Protein AF-A0A7W7T445-F1 (afdb_monomer)

InterPro domains:
  IPR005302 Molybdenum cofactor sulfurase, C-terminal [PS51340] (27-90)
  IPR011037 Pyruvate kinase-like, insert domain superfamily [SSF50800] (4-81)
  IPR052353 Benzoxazolinone Detoxification Enzymes [PTHR30212] (5-80)

Structure (mmCIF, N/CA/C/O backbone):
data_AF-A0A7W7T445-F1
#
_entry.id   AF-A0A7W7T445-F1
#
loop_
_atom_site.group_PDB
_atom_site.id
_atom_site.type_symbol
_atom_site.label_atom_id
_atom_site.label_alt_id
_atom_site.label_comp_id
_atom_site.label_asym_id
_atom_site.label_entity_id
_atom_site.label_seq_id
_atom_site.pdbx_PDB_ins_code
_atom_site.Cartn_x
_atom_site.Cartn_y
_atom_site.Cartn_z
_atom_site.occupancy
_atom_site.B_iso_or_equiv
_atom_site.auth_seq_id
_atom_site.auth_comp_id
_atom_site.auth_asym_id
_atom_site.auth_atom_id
_atom_site.pdbx_PDB_model_num
ATOM 1 N N . MET A 1 1 ? -4.901 -20.129 15.844 1.00 48.72 1 MET A N 1
ATOM 2 C CA . MET A 1 1 ? -4.687 -18.933 15.000 1.00 48.72 1 MET A CA 1
ATOM 3 C C . MET A 1 1 ? -6.063 -18.413 14.641 1.00 48.72 1 MET A C 1
ATOM 5 O O . MET A 1 1 ? -6.873 -19.230 14.237 1.00 48.72 1 MET A O 1
ATOM 9 N N . GLY A 1 2 ? -6.368 -17.141 14.900 1.00 62.94 2 GLY A N 1
ATOM 10 C CA . GLY A 1 2 ? -7.668 -16.579 14.516 1.00 62.94 2 GLY A CA 1
ATOM 11 C C . GLY A 1 2 ? -7.794 -16.459 12.996 1.00 62.94 2 GLY A C 1
ATOM 12 O O . GLY A 1 2 ? -6.780 -16.318 12.309 1.00 62.94 2 GLY A O 1
ATOM 13 N N . ASP A 1 3 ? -9.023 -16.500 12.489 1.00 83.44 3 ASP A N 1
ATOM 14 C CA . ASP A 1 3 ? -9.324 -16.399 11.060 1.00 83.44 3 ASP A CA 1
ATOM 15 C C . ASP A 1 3 ? -9.074 -14.968 10.559 1.00 83.44 3 ASP A C 1
ATOM 17 O O . ASP A 1 3 ? -9.932 -14.085 10.623 1.00 83.44 3 ASP A O 1
ATOM 21 N N . GLY A 1 4 ? -7.854 -14.712 10.089 1.00 85.25 4 GLY A N 1
ATOM 22 C CA . GLY A 1 4 ? -7.490 -13.445 9.466 1.00 85.25 4 GLY A CA 1
ATOM 23 C C . GLY A 1 4 ? -8.169 -13.289 8.106 1.00 85.25 4 GLY A C 1
ATOM 24 O O . GLY A 1 4 ? -8.041 -14.152 7.239 1.00 85.25 4 GLY A O 1
ATOM 25 N N . LYS A 1 5 ? -8.857 -12.163 7.891 1.00 92.44 5 LYS A N 1
ATOM 26 C CA . LYS A 1 5 ? -9.443 -11.798 6.592 1.00 92.44 5 LYS A CA 1
ATOM 27 C C . LYS A 1 5 ? -8.820 -10.523 6.042 1.00 92.44 5 LYS A C 1
ATOM 29 O O . LYS A 1 5 ? -8.603 -9.556 6.769 1.00 92.44 5 LYS A O 1
ATOM 34 N N . ILE A 1 6 ? -8.600 -10.492 4.731 1.00 92.56 6 ILE A N 1
ATOM 35 C CA . ILE A 1 6 ? -8.236 -9.261 4.031 1.00 92.56 6 ILE A CA 1
ATOM 36 C C . ILE A 1 6 ? -9.502 -8.422 3.851 1.00 92.56 6 ILE A C 1
ATOM 38 O O . ILE A 1 6 ? -10.394 -8.787 3.093 1.00 92.56 6 ILE A O 1
ATOM 42 N N . LEU A 1 7 ? -9.587 -7.294 4.561 1.00 93.25 7 LEU A N 1
ATOM 43 C CA . LEU A 1 7 ? -10.723 -6.369 4.455 1.00 93.25 7 LEU A CA 1
ATOM 44 C C . LEU A 1 7 ? -10.667 -5.498 3.196 1.00 93.25 7 LEU A C 1
ATOM 46 O O . LEU A 1 7 ? -11.698 -5.085 2.675 1.00 93.25 7 LEU A O 1
ATOM 50 N N . SER A 1 8 ? -9.461 -5.167 2.737 1.00 93.88 8 SER A N 1
ATOM 51 C CA . SER A 1 8 ? -9.249 -4.285 1.595 1.00 93.88 8 SER A CA 1
ATOM 52 C C . SER A 1 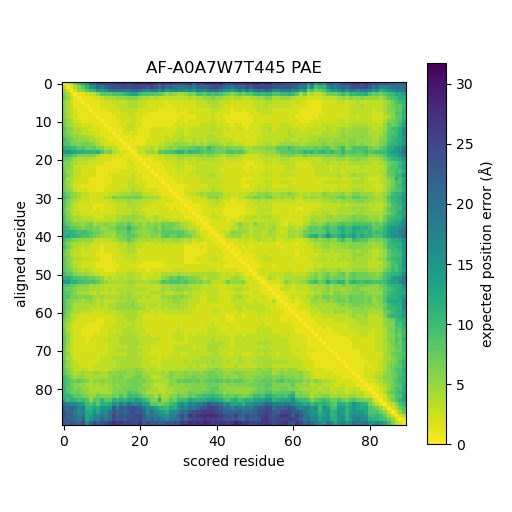8 ? -7.869 -4.524 0.996 1.00 93.88 8 SER A C 1
ATOM 54 O O . SER A 1 8 ? -6.878 -4.586 1.723 1.00 93.88 8 SER A O 1
ATOM 56 N N . VAL A 1 9 ? -7.801 -4.602 -0.333 1.00 95.62 9 VAL A N 1
ATOM 57 C CA . VAL A 1 9 ? -6.547 -4.511 -1.088 1.00 95.62 9 VAL A CA 1
ATOM 58 C C . VAL A 1 9 ? -6.454 -3.110 -1.669 1.00 95.62 9 VAL A C 1
ATOM 60 O O . VAL A 1 9 ? -7.429 -2.589 -2.212 1.00 95.62 9 VAL A O 1
ATOM 63 N N . ASN A 1 10 ? -5.284 -2.488 -1.528 1.00 96.00 10 ASN A N 1
ATOM 64 C CA . ASN A 1 10 ? -5.078 -1.100 -1.911 1.00 96.00 10 ASN A CA 1
ATOM 65 C C . ASN A 1 10 ? -3.884 -0.981 -2.843 1.00 96.00 10 ASN A C 1
ATOM 67 O O . ASN A 1 10 ? -2.780 -1.386 -2.484 1.00 96.00 10 ASN A O 1
ATOM 71 N N . VAL A 1 11 ? -4.100 -0.372 -4.006 1.00 96.31 11 VAL A N 1
ATOM 72 C CA . VAL A 1 11 ? -3.042 -0.110 -4.987 1.00 96.31 11 VAL A CA 1
ATOM 73 C C . VAL A 1 11 ? -2.893 1.391 -5.210 1.00 96.31 11 VAL A C 1
ATOM 75 O O . VAL A 1 11 ? -3.814 2.183 -4.993 1.00 96.31 11 VAL A O 1
ATOM 78 N N . GLY A 1 12 ? -1.698 1.800 -5.599 1.00 94.69 12 GLY A N 1
ATOM 79 C CA . GLY A 1 12 ? -1.313 3.175 -5.854 1.00 94.69 12 GLY A CA 1
ATOM 80 C C . GLY A 1 12 ? -1.251 3.440 -7.340 1.00 94.69 12 GLY A C 1
ATOM 81 O O . GLY A 1 12 ? -0.623 2.695 -8.081 1.00 94.69 12 GLY A O 1
ATOM 82 N N . GLN A 1 13 ? -1.849 4.545 -7.767 1.00 94.25 13 GLN A N 1
ATOM 83 C CA . GLN A 1 13 ? -1.645 5.062 -9.114 1.00 94.25 13 GLN A CA 1
ATOM 84 C C . GLN A 1 13 ? -0.468 6.032 -9.126 1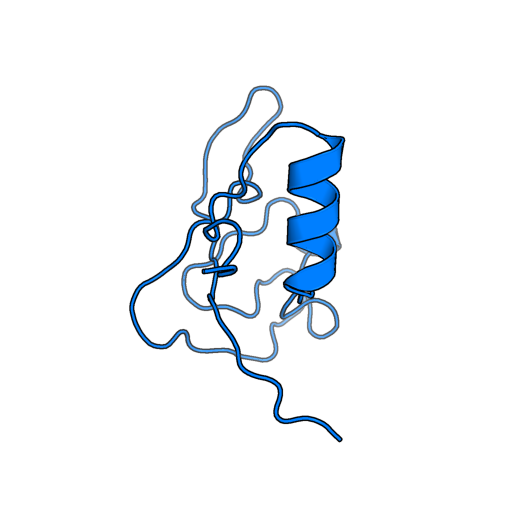.00 94.25 13 GLN A C 1
ATOM 86 O O . GLN A 1 13 ? -0.222 6.746 -8.151 1.00 94.25 13 GLN A O 1
ATOM 91 N N . ARG A 1 14 ? 0.245 6.085 -10.251 1.00 95.31 14 ARG A N 1
ATOM 92 C CA . ARG A 1 14 ? 1.331 7.040 -10.471 1.00 95.31 14 ARG A CA 1
ATOM 93 C C . ARG A 1 14 ? 0.772 8.468 -10.466 1.00 95.31 14 ARG A C 1
ATOM 95 O O . ARG A 1 14 ? 0.029 8.836 -11.370 1.00 95.31 14 ARG A O 1
ATOM 102 N N . ARG A 1 15 ? 1.132 9.290 -9.472 1.00 94.94 15 ARG A N 1
ATOM 103 C CA . ARG A 1 15 ? 0.676 10.691 -9.363 1.00 94.94 15 ARG A CA 1
ATOM 104 C C . ARG A 1 15 ? 1.840 11.640 -9.102 1.00 94.94 15 ARG A C 1
ATOM 106 O O . ARG A 1 15 ? 2.724 11.325 -8.309 1.00 94.94 15 ARG A O 1
ATOM 113 N N . ARG A 1 16 ? 1.833 12.812 -9.747 1.00 95.88 16 ARG A N 1
ATOM 114 C CA . ARG A 1 16 ? 2.789 13.886 -9.437 1.00 95.88 16 ARG A CA 1
ATOM 115 C C . ARG A 1 16 ? 2.472 14.495 -8.071 1.00 95.88 16 ARG A C 1
ATOM 117 O O . ARG A 1 16 ? 1.311 14.722 -7.742 1.00 95.88 16 ARG A O 1
ATOM 124 N N . VAL A 1 17 ? 3.520 14.758 -7.307 1.00 92.19 17 VAL A N 1
ATOM 125 C CA . VAL A 1 17 ? 3.526 15.453 -6.016 1.00 92.19 17 VAL A CA 1
ATOM 126 C C . VAL A 1 17 ? 4.640 16.506 -6.043 1.00 92.19 17 VAL A C 1
ATOM 128 O O . VAL A 1 17 ? 5.455 16.511 -6.964 1.00 92.19 17 VAL A O 1
ATOM 131 N N . GLY A 1 18 ? 4.700 17.398 -5.051 1.00 93.69 18 GLY A N 1
ATOM 132 C CA . GLY A 1 18 ? 5.620 18.552 -5.060 1.00 93.69 18 GLY A CA 1
ATOM 133 C C . GLY A 1 18 ? 7.117 18.225 -5.182 1.00 93.69 18 GLY A C 1
ATOM 134 O O . GLY A 1 18 ? 7.904 19.106 -5.497 1.00 93.69 18 GLY A O 1
ATOM 135 N N . PHE A 1 19 ? 7.509 16.970 -4.971 1.00 88.81 19 PHE A N 1
ATOM 136 C CA . PHE A 1 19 ? 8.897 16.495 -4.991 1.00 88.81 19 PHE A CA 1
ATOM 137 C C . PHE A 1 19 ? 9.097 15.275 -5.908 1.00 88.81 19 PHE A C 1
ATOM 139 O O . PHE A 1 19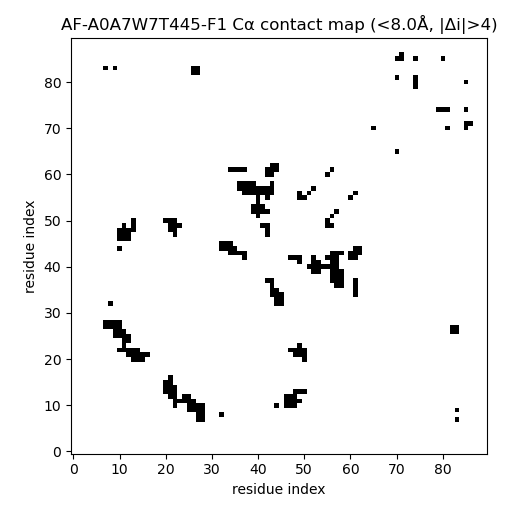 ? 10.041 14.511 -5.738 1.00 88.81 19 PHE A O 1
ATOM 146 N N . GLY A 1 20 ? 8.201 15.055 -6.875 1.00 92.06 20 GLY A N 1
ATOM 147 C CA . GLY A 1 20 ? 8.359 13.995 -7.871 1.00 92.06 20 GLY A CA 1
ATOM 148 C C . GLY A 1 20 ? 7.075 13.226 -8.134 1.00 92.06 20 GLY A C 1
ATOM 149 O O . GLY A 1 20 ? 5.997 13.802 -8.262 1.00 92.06 20 GLY A O 1
ATOM 150 N N . THR A 1 21 ? 7.184 11.908 -8.267 1.00 94.50 21 THR A N 1
ATOM 151 C CA . THR A 1 21 ? 6.044 11.033 -8.554 1.00 94.50 21 THR A CA 1
ATOM 152 C C . THR A 1 21 ? 5.904 9.987 -7.462 1.00 94.50 21 THR A C 1
ATOM 154 O O . THR A 1 21 ? 6.884 9.359 -7.079 1.00 94.50 21 THR A O 1
ATOM 157 N N . SER A 1 22 ? 4.686 9.775 -6.973 1.00 93.62 22 SER A N 1
ATOM 158 C CA . SER A 1 22 ? 4.411 8.842 -5.885 1.00 93.62 22 SER A CA 1
ATOM 159 C C . SER 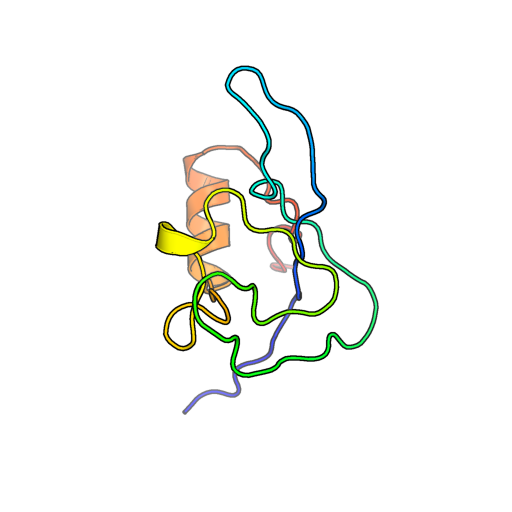A 1 22 ? 3.136 8.040 -6.129 1.00 93.62 22 SER A C 1
ATOM 161 O O . SER A 1 22 ? 2.206 8.506 -6.787 1.00 93.62 22 SER A O 1
ATOM 163 N N . GLY A 1 23 ? 3.115 6.825 -5.580 1.00 93.75 23 GLY A N 1
ATOM 164 C CA . GLY A 1 23 ? 1.939 5.961 -5.457 1.00 93.75 23 GLY A CA 1
ATOM 165 C C . GLY A 1 23 ? 1.465 5.808 -4.010 1.00 93.75 23 GLY A C 1
ATOM 166 O O . GLY A 1 23 ? 0.626 4.958 -3.737 1.00 93.75 23 GLY A O 1
ATOM 167 N N . ILE A 1 24 ? 2.000 6.602 -3.070 1.00 92.38 24 ILE A N 1
ATOM 168 C CA . ILE A 1 24 ? 1.759 6.439 -1.624 1.00 92.38 24 ILE A CA 1
ATOM 169 C C . ILE A 1 24 ? 0.289 6.613 -1.228 1.00 92.38 24 ILE A C 1
ATOM 171 O O . ILE A 1 24 ? -0.175 6.017 -0.262 1.00 92.38 24 ILE A O 1
ATOM 175 N N . ALA A 1 25 ? -0.469 7.397 -1.997 1.00 92.06 25 ALA A N 1
ATOM 176 C CA . ALA A 1 25 ? -1.906 7.553 -1.816 1.00 92.06 25 ALA A CA 1
ATOM 177 C C . ALA A 1 25 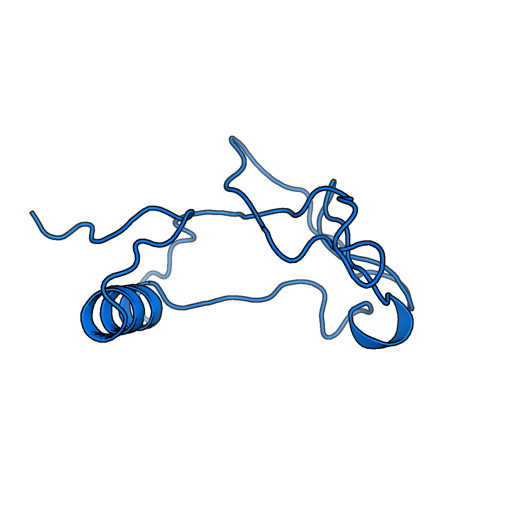? -2.659 6.333 -2.382 1.00 92.06 25 ALA A C 1
ATOM 179 O O . ALA A 1 25 ? -3.385 6.454 -3.373 1.00 92.06 25 ALA A O 1
ATOM 180 N N . LYS A 1 26 ? -2.451 5.165 -1.760 1.00 93.25 26 LYS A N 1
ATOM 181 C CA . LYS A 1 26 ? -3.092 3.895 -2.113 1.00 93.25 26 LYS A CA 1
ATOM 182 C C . LYS A 1 26 ? -4.609 4.004 -1.926 1.00 93.25 26 LYS A C 1
ATOM 184 O O . LYS A 1 26 ? -5.088 4.675 -1.007 1.00 93.25 26 LYS A O 1
ATOM 189 N N . ARG A 1 27 ? -5.372 3.374 -2.816 1.00 93.81 27 ARG A N 1
ATOM 190 C CA . ARG A 1 27 ? -6.840 3.372 -2.789 1.00 93.81 27 ARG A CA 1
ATOM 191 C C . ARG A 1 27 ? -7.373 1.945 -2.863 1.00 93.81 27 ARG A C 1
ATOM 193 O O . ARG A 1 27 ? -6.734 1.127 -3.530 1.00 93.81 27 ARG A O 1
ATOM 200 N N . PRO A 1 28 ? -8.533 1.666 -2.242 1.00 95.31 28 PRO A N 1
ATOM 201 C CA . PRO A 1 28 ? -9.168 0.365 -2.354 1.00 95.31 28 PRO A CA 1
ATOM 202 C C . PRO A 1 28 ? -9.471 0.043 -3.811 1.00 95.31 28 PRO A C 1
ATOM 204 O O . PRO A 1 28 ? -9.890 0.926 -4.565 1.00 95.31 28 PRO A O 1
ATOM 207 N N . VAL A 1 29 ? -9.296 -1.216 -4.189 1.00 94.94 29 VAL A N 1
ATOM 208 C CA . VAL A 1 29 ? -9.757 -1.726 -5.481 1.00 94.94 29 VAL A CA 1
ATOM 209 C C . VAL A 1 29 ? -10.882 -2.730 -5.291 1.00 94.94 29 VAL A C 1
ATOM 211 O O . VAL A 1 29 ? -10.929 -3.447 -4.292 1.00 94.94 29 VAL A O 1
ATOM 214 N N . ALA A 1 30 ? -11.805 -2.755 -6.250 1.00 91.19 30 ALA A N 1
ATOM 215 C CA . ALA A 1 30 ? -12.843 -3.769 -6.317 1.00 91.19 30 ALA A CA 1
ATOM 216 C C . ALA A 1 30 ? -12.296 -5.019 -7.020 1.00 91.19 30 ALA A C 1
ATOM 218 O O . ALA A 1 30 ? -11.643 -4.912 -8.057 1.00 91.19 30 ALA A O 1
ATOM 219 N N . GLY A 1 31 ? -12.600 -6.195 -6.472 1.00 91.50 31 GLY A N 1
ATOM 220 C CA . GLY A 1 31 ? -12.201 -7.479 -7.047 1.00 91.50 31 GLY A CA 1
ATOM 221 C C . GLY A 1 31 ? -10.789 -7.935 -6.673 1.00 91.50 31 GLY A C 1
ATOM 222 O O . GLY A 1 31 ? -10.084 -7.318 -5.874 1.00 91.50 31 GLY A O 1
ATOM 223 N N . SER A 1 32 ? -10.406 -9.080 -7.232 1.00 95.06 32 SER A N 1
ATOM 224 C CA . SER A 1 32 ? -9.124 -9.728 -6.961 1.00 95.06 32 SER A CA 1
ATOM 225 C C . SER A 1 32 ? -7.960 -8.982 -7.614 1.00 95.06 32 SER A C 1
ATOM 227 O O . SER A 1 32 ? -8.058 -8.526 -8.752 1.00 95.06 32 SER A O 1
ATOM 229 N N . VAL A 1 33 ? -6.825 -8.923 -6.916 1.00 96.50 33 VAL A N 1
ATOM 230 C CA . VAL A 1 33 ? -5.562 -8.384 -7.438 1.00 96.50 33 VAL A CA 1
ATOM 231 C C . VAL A 1 33 ? -4.562 -9.519 -7.559 1.00 96.50 33 VAL A C 1
ATOM 233 O O . VAL A 1 33 ? -4.336 -10.251 -6.597 1.00 96.50 33 VAL A O 1
ATOM 236 N N . ALA A 1 34 ? -3.955 -9.659 -8.736 1.00 97.00 34 ALA A N 1
ATOM 237 C CA . ALA A 1 34 ? -2.883 -10.623 -8.928 1.00 97.00 34 ALA A CA 1
ATOM 238 C C . ALA A 1 34 ? -1.644 -10.203 -8.125 1.00 97.00 34 ALA A C 1
ATOM 240 O O . ALA A 1 34 ? -1.208 -9.049 -8.197 1.00 97.00 34 ALA A O 1
ATOM 241 N N . VAL A 1 35 ? -1.087 -11.164 -7.389 1.00 95.25 35 VAL A N 1
ATOM 242 C CA . VAL A 1 35 ? 0.159 -11.019 -6.636 1.00 95.25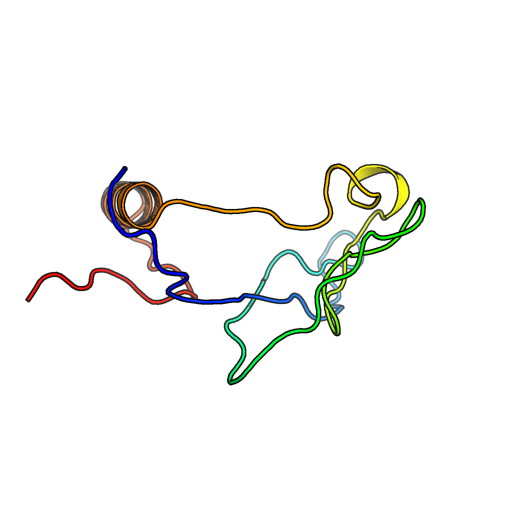 35 VAL A CA 1
ATOM 243 C C . VAL A 1 35 ? 1.214 -11.910 -7.275 1.00 95.25 35 VAL A C 1
ATOM 245 O O . VAL A 1 35 ? 0.956 -13.082 -7.543 1.00 95.25 35 VAL A O 1
ATOM 248 N N . ALA A 1 36 ? 2.400 -11.365 -7.511 1.00 93.50 36 ALA A N 1
ATOM 249 C CA . ALA A 1 36 ? 3.555 -12.107 -7.996 1.00 93.50 36 ALA A CA 1
ATOM 250 C C . ALA A 1 36 ? 4.777 -11.776 -7.141 1.00 93.50 36 ALA A C 1
ATOM 252 O O . ALA A 1 36 ? 4.839 -10.703 -6.546 1.00 93.50 36 ALA A O 1
ATOM 253 N N . VAL A 1 37 ? 5.767 -12.671 -7.117 1.00 94.00 37 VAL A N 1
ATOM 254 C CA . VAL A 1 37 ? 7.101 -12.343 -6.600 1.00 94.00 37 VAL A CA 1
ATOM 255 C C . VAL A 1 37 ? 7.734 -11.346 -7.576 1.00 94.00 37 VAL A C 1
ATOM 257 O O . VAL A 1 37 ? 8.018 -11.724 -8.717 1.00 94.00 37 VAL A O 1
ATOM 260 N N . PRO A 1 38 ? 7.923 -10.068 -7.202 1.00 89.62 38 PRO A N 1
ATOM 261 C CA . PRO A 1 38 ? 8.504 -9.107 -8.118 1.00 89.62 38 PRO A CA 1
ATOM 262 C C . PRO A 1 38 ? 10.010 -9.332 -8.257 1.00 89.62 38 PRO A C 1
ATOM 264 O O . PRO A 1 38 ? 10.714 -9.625 -7.290 1.00 89.62 38 PRO A O 1
ATOM 267 N N . GLY A 1 39 ? 10.521 -9.106 -9.467 1.00 85.31 39 GLY A N 1
ATOM 268 C CA . GLY A 1 39 ? 11.954 -8.902 -9.663 1.00 85.31 39 GLY A CA 1
ATOM 269 C C . GLY A 1 39 ? 12.450 -7.648 -8.932 1.00 85.31 39 GLY A C 1
ATOM 270 O O . GLY A 1 39 ? 11.658 -6.816 -8.476 1.00 85.31 39 GLY A O 1
ATOM 271 N N . ALA A 1 40 ? 13.771 -7.487 -8.850 1.00 83.81 40 ALA A N 1
ATOM 272 C CA . ALA A 1 40 ? 14.375 -6.269 -8.317 1.00 83.81 40 ALA A CA 1
ATOM 273 C C . ALA A 1 40 ? 13.786 -5.030 -9.012 1.00 83.81 40 ALA A C 1
ATOM 275 O O . ALA A 1 40 ? 13.626 -5.012 -10.236 1.00 83.81 40 ALA A O 1
ATOM 276 N N . GLY A 1 41 ? 13.435 -3.998 -8.243 1.00 82.12 41 GLY A N 1
ATOM 277 C CA . GLY A 1 41 ? 12.907 -2.782 -8.854 1.00 82.12 41 GLY A CA 1
ATOM 278 C C . GLY A 1 41 ? 11.449 -2.858 -9.312 1.00 82.12 41 GLY A C 1
ATOM 279 O O . GLY A 1 41 ? 11.066 -2.086 -10.191 1.00 82.12 41 GLY A O 1
ATOM 280 N N . ARG A 1 42 ? 10.625 -3.785 -8.803 1.00 87.94 42 ARG A N 1
ATOM 281 C CA . ARG A 1 42 ? 9.221 -3.935 -9.238 1.00 87.94 42 ARG A CA 1
ATOM 282 C C . ARG A 1 42 ? 8.241 -4.079 -8.074 1.00 87.94 42 ARG A C 1
ATOM 284 O O . ARG A 1 42 ? 8.614 -4.542 -7.000 1.00 87.94 42 ARG A O 1
ATOM 291 N N . SER A 1 43 ? 6.988 -3.682 -8.319 1.00 93.25 43 SER A N 1
ATOM 292 C CA . SER A 1 43 ? 5.862 -3.966 -7.419 1.00 93.25 43 SER A CA 1
ATOM 293 C C . SER A 1 43 ? 5.376 -5.401 -7.617 1.00 93.25 43 SER A C 1
ATOM 295 O O . SER A 1 43 ? 5.389 -5.908 -8.741 1.00 93.25 43 SER A O 1
ATOM 297 N N . GLY A 1 44 ? 4.953 -6.040 -6.525 1.00 94.12 44 GLY A N 1
ATOM 298 C CA . GLY A 1 44 ? 4.366 -7.381 -6.534 1.00 94.12 44 GLY A CA 1
ATOM 299 C C . GLY A 1 44 ? 2.867 -7.406 -6.840 1.00 94.12 44 GLY A C 1
ATOM 300 O O . GLY A 1 44 ? 2.323 -8.482 -7.069 1.00 94.12 44 GLY A O 1
ATOM 301 N N . LEU A 1 45 ? 2.195 -6.248 -6.861 1.00 95.50 45 LEU A N 1
ATOM 302 C CA . LEU A 1 45 ? 0.753 -6.138 -7.095 1.00 95.50 45 LEU A CA 1
ATOM 303 C C . LEU A 1 45 ? 0.446 -5.599 -8.493 1.00 95.50 45 LEU A C 1
ATOM 305 O O . LEU A 1 45 ? 0.975 -4.570 -8.920 1.00 95.50 45 LEU A O 1
ATOM 309 N N . ALA A 1 46 ? -0.467 -6.267 -9.199 1.00 95.44 46 ALA A N 1
ATOM 310 C CA . ALA A 1 46 ? -0.950 -5.786 -10.486 1.00 95.44 46 ALA A CA 1
ATOM 311 C C . ALA A 1 46 ? -1.591 -4.391 -10.359 1.00 95.44 46 ALA A C 1
ATOM 313 O O . ALA A 1 46 ? -2.435 -4.148 -9.496 1.00 95.44 46 ALA A O 1
ATOM 314 N N . GLY A 1 47 ? -1.187 -3.471 -11.240 1.00 93.56 47 GLY A N 1
ATOM 315 C CA . GLY A 1 47 ? -1.698 -2.097 -11.269 1.00 93.56 47 GLY A CA 1
ATOM 316 C C . GLY A 1 47 ? -1.145 -1.172 -10.179 1.00 93.56 47 GLY A C 1
ATOM 317 O O . GLY A 1 47 ? -1.576 -0.022 -10.105 1.00 93.56 47 GLY A O 1
ATOM 318 N N . ASP A 1 48 ? -0.199 -1.638 -9.359 1.00 96.12 48 ASP A N 1
ATOM 319 C CA . ASP A 1 48 ? 0.395 -0.847 -8.288 1.00 96.12 48 ASP A CA 1
ATOM 320 C C . ASP A 1 48 ? 1.681 -0.125 -8.712 1.00 96.12 48 ASP A C 1
ATOM 322 O O . ASP A 1 48 ? 2.625 -0.716 -9.237 1.00 96.12 4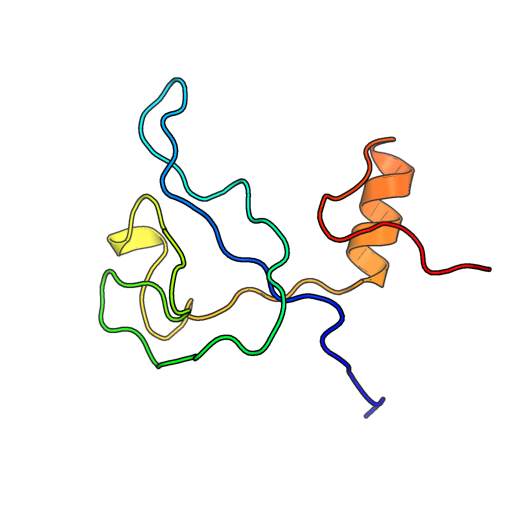8 ASP A O 1
ATOM 326 N N . PHE A 1 49 ? 1.735 1.176 -8.432 1.00 95.19 49 PHE A N 1
ATOM 327 C CA . PHE A 1 49 ? 2.919 1.998 -8.622 1.00 95.19 49 PHE A CA 1
ATOM 328 C C . PHE A 1 49 ? 3.696 2.179 -7.310 1.00 95.19 49 PHE A C 1
ATOM 330 O O . PHE A 1 49 ? 3.155 2.629 -6.293 1.00 95.19 49 PHE A O 1
ATOM 337 N N . ILE A 1 50 ? 5.000 1.912 -7.378 1.00 92.56 50 ILE A N 1
ATOM 338 C CA . ILE A 1 50 ? 5.996 2.246 -6.355 1.00 92.56 50 ILE A CA 1
ATOM 339 C C . ILE A 1 50 ? 6.943 3.315 -6.909 1.00 92.56 50 ILE A C 1
ATOM 341 O O . ILE A 1 50 ? 7.308 3.269 -8.081 1.00 92.56 50 ILE A O 1
ATOM 345 N N . GLY A 1 51 ? 7.281 4.309 -6.082 1.00 88.56 51 GLY A N 1
ATOM 346 C CA . GLY A 1 51 ? 8.048 5.491 -6.493 1.00 88.56 51 GLY A CA 1
ATOM 347 C C . GLY A 1 51 ? 9.497 5.163 -6.849 1.00 88.56 51 GLY A C 1
ATOM 348 O O . GLY A 1 51 ? 9.844 5.104 -8.027 1.00 88.56 51 GLY A O 1
ATOM 349 N N . ASP A 1 52 ? 10.327 4.952 -5.825 1.00 87.25 52 ASP A N 1
ATOM 350 C CA . ASP A 1 52 ? 11.678 4.412 -5.988 1.00 87.25 52 ASP A CA 1
ATOM 351 C C . ASP A 1 52 ? 11.611 2.891 -5.912 1.00 87.25 52 ASP A C 1
ATOM 353 O O . ASP A 1 52 ? 11.413 2.306 -4.850 1.00 87.25 52 ASP A O 1
ATOM 357 N N . ALA A 1 53 ? 11.736 2.237 -7.057 1.00 84.31 53 ALA A N 1
ATOM 358 C CA . ALA A 1 53 ? 11.599 0.798 -7.096 1.00 84.31 53 ALA A CA 1
ATOM 359 C C . ALA A 1 53 ? 12.845 0.061 -6.575 1.00 84.31 53 ALA A C 1
ATOM 361 O O . ALA A 1 53 ? 12.716 -1.074 -6.121 1.00 84.31 53 ALA A O 1
ATOM 362 N N . ARG A 1 54 ? 14.029 0.691 -6.595 1.00 86.62 54 ARG A N 1
ATOM 363 C CA . ARG A 1 54 ? 15.250 0.113 -6.014 1.00 86.62 54 ARG A CA 1
ATOM 364 C C . ARG A 1 54 ? 15.083 -0.042 -4.505 1.00 86.62 54 ARG A C 1
ATOM 366 O O . ARG A 1 54 ? 15.432 -1.088 -3.969 1.00 86.62 54 ARG A O 1
ATOM 373 N N . ASP A 1 55 ? 14.499 0.967 -3.863 1.00 87.69 55 ASP A N 1
ATOM 374 C CA . ASP A 1 55 ? 14.341 1.006 -2.409 1.00 87.69 55 ASP A CA 1
ATOM 375 C C . ASP A 1 55 ? 12.962 0.515 -1.926 1.00 87.69 55 ASP A C 1
ATOM 377 O O . ASP A 1 55 ? 12.807 0.164 -0.760 1.00 87.69 55 ASP A O 1
ATOM 381 N N . HIS A 1 56 ? 11.945 0.425 -2.785 1.00 88.12 56 HIS A N 1
ATOM 382 C CA . HIS A 1 56 ? 10.591 -0.003 -2.387 1.00 88.12 56 HIS A CA 1
ATOM 383 C C . HIS A 1 56 ? 10.045 -1.212 -3.152 1.00 88.12 56 HIS A C 1
ATOM 385 O O . HIS A 1 56 ? 8.896 -1.591 -2.937 1.00 88.12 56 HIS A O 1
ATOM 391 N N . GLY A 1 57 ? 10.831 -1.804 -4.050 1.00 89.44 57 GLY A N 1
ATOM 392 C CA . GLY A 1 57 ? 10.466 -3.012 -4.789 1.00 89.44 57 GLY A CA 1
ATOM 393 C C . GLY A 1 57 ? 11.227 -4.251 -4.324 1.00 89.44 57 GLY A C 1
ATOM 394 O O . GLY A 1 57 ? 12.045 -4.195 -3.407 1.00 89.44 57 GLY A O 1
ATOM 395 N N . GLY A 1 58 ? 10.981 -5.369 -5.007 1.00 91.56 58 GLY A N 1
ATOM 396 C CA . GLY A 1 58 ? 11.662 -6.644 -4.760 1.00 91.56 58 GLY A CA 1
ATOM 397 C C . GLY A 1 58 ? 10.868 -7.621 -3.892 1.00 91.56 58 GLY A C 1
ATOM 398 O O . GLY A 1 58 ? 9.856 -7.266 -3.285 1.00 91.56 58 GLY A O 1
ATOM 399 N N . ALA A 1 59 ? 11.305 -8.883 -3.906 1.00 92.19 59 ALA A N 1
ATOM 400 C CA . ALA A 1 59 ? 10.564 -10.025 -3.367 1.00 92.19 59 ALA A CA 1
ATOM 401 C C . ALA A 1 59 ? 10.132 -9.834 -1.904 1.00 92.19 59 ALA A C 1
ATOM 403 O O . ALA A 1 59 ? 8.978 -10.090 -1.564 1.00 92.19 59 ALA A O 1
ATOM 404 N N . ASP A 1 60 ? 11.017 -9.280 -1.077 1.00 91.00 60 ASP A N 1
ATOM 405 C CA . ASP A 1 60 ? 10.783 -9.084 0.359 1.00 91.00 60 ASP A CA 1
ATOM 406 C C . ASP A 1 60 ? 9.809 -7.934 0.675 1.00 91.00 60 ASP A C 1
ATOM 408 O O . ASP A 1 60 ? 9.437 -7.722 1.827 1.00 91.00 60 ASP A O 1
ATOM 412 N N . ARG A 1 61 ? 9.409 -7.154 -0.338 1.00 91.19 61 ARG A N 1
ATOM 413 C CA . ARG A 1 61 ? 8.538 -5.970 -0.220 1.00 91.19 61 ARG A CA 1
ATOM 414 C C . ARG A 1 61 ? 7.368 -6.031 -1.205 1.00 91.19 61 ARG A C 1
ATOM 416 O O . ARG A 1 61 ? 6.831 -5.002 -1.609 1.00 91.19 61 ARG A O 1
ATOM 423 N N . ALA A 1 62 ? 6.967 -7.243 -1.596 1.00 92.44 62 ALA A N 1
ATOM 424 C CA . ALA A 1 62 ? 5.902 -7.467 -2.573 1.00 92.44 62 ALA A CA 1
ATOM 425 C C . ALA A 1 62 ? 4.534 -6.932 -2.109 1.00 92.44 62 ALA A C 1
ATOM 427 O O . ALA A 1 62 ? 3.764 -6.427 -2.927 1.00 92.44 62 ALA A O 1
ATOM 428 N N . VAL A 1 63 ? 4.242 -7.039 -0.805 1.00 93.44 63 VAL A N 1
ATOM 429 C CA . VAL A 1 63 ? 2.999 -6.583 -0.166 1.00 93.44 63 VAL A CA 1
ATOM 430 C C . VAL A 1 63 ? 3.312 -6.022 1.221 1.00 93.44 63 VAL A C 1
ATOM 432 O O . VAL A 1 63 ? 4.098 -6.599 1.967 1.00 93.44 63 VAL A O 1
ATOM 435 N N . TYR A 1 64 ? 2.640 -4.930 1.585 1.00 92.25 64 TYR A N 1
ATOM 436 C CA . TYR A 1 64 ? 2.609 -4.410 2.951 1.00 92.25 64 TYR A CA 1
ATOM 437 C C . TYR A 1 64 ? 1.229 -4.658 3.559 1.00 92.25 64 TYR A C 1
ATOM 439 O O . TYR A 1 64 ? 0.212 -4.355 2.931 1.00 92.25 64 TYR A O 1
ATOM 447 N N . ALA A 1 65 ? 1.195 -5.194 4.777 1.00 93.75 65 ALA A N 1
ATOM 448 C CA . ALA A 1 65 ? -0.033 -5.463 5.514 1.00 93.75 65 ALA A CA 1
ATOM 449 C C . ALA A 1 65 ? -0.107 -4.585 6.767 1.00 93.75 65 ALA A C 1
ATOM 451 O O . ALA A 1 65 ? 0.879 -4.421 7.482 1.00 93.75 65 ALA A O 1
ATOM 452 N N . HIS A 1 66 ? -1.295 -4.050 7.035 1.00 91.75 66 HIS A N 1
ATOM 453 C CA . HIS A 1 66 ? -1.605 -3.313 8.255 1.00 91.75 66 HIS A CA 1
ATOM 454 C C . HIS A 1 66 ? -2.821 -3.950 8.924 1.00 91.75 66 HIS A C 1
ATOM 456 O O . HIS A 1 66 ? -3.816 -4.230 8.250 1.00 91.75 66 HIS A O 1
ATOM 462 N N . ALA A 1 67 ? -2.742 -4.163 10.237 1.00 92.75 67 ALA A N 1
ATOM 463 C CA . ALA A 1 67 ? -3.870 -4.639 11.025 1.00 92.75 67 ALA A CA 1
ATOM 464 C C . ALA A 1 67 ? -4.965 -3.563 11.089 1.00 92.75 67 ALA A C 1
ATOM 466 O O . ALA A 1 67 ? -4.678 -2.362 11.155 1.00 92.75 67 ALA A O 1
ATOM 467 N N . ARG A 1 68 ? -6.236 -3.980 11.069 1.00 91.12 68 ARG A N 1
ATOM 468 C CA . ARG A 1 68 ? -7.365 -3.037 11.123 1.00 91.12 68 ARG A CA 1
ATOM 469 C C . ARG A 1 68 ? -7.415 -2.322 12.469 1.00 91.12 68 ARG A C 1
ATOM 471 O O . ARG A 1 68 ? -7.719 -1.135 12.518 1.00 91.12 68 ARG A O 1
ATOM 478 N N . GLU A 1 69 ? -7.066 -3.031 13.532 1.00 91.62 69 GLU A N 1
ATOM 479 C CA . GLU A 1 69 ? -7.056 -2.550 14.908 1.00 91.62 69 GLU A CA 1
ATOM 480 C C . GLU A 1 69 ? -6.033 -1.417 15.097 1.00 91.62 69 GLU A C 1
ATOM 482 O O . GLU A 1 69 ? -6.319 -0.426 15.774 1.00 91.62 69 GLU A O 1
ATOM 487 N N . ASP A 1 70 ? -4.874 -1.513 14.438 1.00 93.19 70 ASP A N 1
ATOM 488 C CA . ASP A 1 70 ? -3.847 -0.466 14.457 1.00 93.19 70 ASP A CA 1
ATOM 489 C C . ASP A 1 70 ? -4.292 0.776 13.682 1.00 93.19 70 ASP A C 1
ATOM 491 O O . ASP A 1 70 ? -4.103 1.905 14.145 1.00 93.19 70 ASP A O 1
ATOM 495 N N . LEU A 1 71 ? -4.929 0.581 12.522 1.00 90.69 71 LEU A N 1
ATOM 496 C CA . LEU A 1 71 ? -5.491 1.687 11.746 1.00 90.69 71 LEU A CA 1
ATOM 497 C C . LEU A 1 71 ? -6.607 2.400 12.520 1.00 90.69 71 LEU A C 1
ATOM 499 O O . LEU A 1 71 ? -6.624 3.625 12.548 1.00 90.69 71 LEU A O 1
ATOM 503 N N . ASP A 1 72 ? -7.492 1.668 13.202 1.00 91.12 72 ASP A N 1
ATOM 504 C CA . ASP A 1 72 ? -8.546 2.260 14.037 1.00 91.12 72 ASP A CA 1
ATOM 505 C C . ASP A 1 72 ? -7.967 3.084 15.194 1.00 91.12 72 ASP A C 1
ATOM 507 O O . ASP A 1 72 ? -8.451 4.182 15.484 1.00 91.12 72 ASP A O 1
ATOM 511 N N . ARG A 1 73 ? -6.903 2.589 15.840 1.00 93.00 73 ARG A N 1
ATOM 512 C CA . ARG A 1 73 ? -6.190 3.354 16.870 1.00 93.00 73 ARG A CA 1
ATOM 513 C C . ARG A 1 73 ? -5.599 4.637 16.286 1.00 93.00 73 ARG A C 1
ATOM 515 O O . ARG A 1 73 ? -5.735 5.690 16.903 1.00 93.00 73 ARG A O 1
ATOM 522 N N . TRP A 1 74 ? -4.969 4.563 15.114 1.00 92.12 74 TRP A N 1
ATOM 523 C CA . TRP A 1 74 ? -4.388 5.734 14.455 1.00 92.12 74 TRP A CA 1
ATOM 524 C C . TRP A 1 74 ? -5.445 6.763 14.040 1.00 92.12 74 TRP A C 1
ATOM 526 O O . TRP A 1 74 ? -5.246 7.962 14.234 1.00 92.12 74 TRP A O 1
ATOM 536 N N . GLU A 1 75 ? -6.585 6.331 13.497 1.00 93.38 75 GLU A N 1
ATOM 537 C CA . GLU A 1 75 ? -7.687 7.237 13.147 1.00 93.38 75 GLU A CA 1
ATOM 538 C C . GLU A 1 75 ? -8.202 7.972 14.390 1.00 93.38 75 GLU A C 1
ATOM 540 O O . GLU A 1 75 ? -8.407 9.186 14.355 1.00 93.38 75 GLU A O 1
ATOM 545 N N . SER A 1 76 ? -8.337 7.251 15.509 1.00 92.62 76 SER A N 1
ATOM 546 C CA . SER A 1 76 ? -8.756 7.825 16.787 1.00 92.62 76 SER A CA 1
ATOM 547 C C . SER A 1 76 ? -7.772 8.863 17.322 1.00 92.62 76 SER A C 1
ATOM 549 O O . SER A 1 76 ? -8.207 9.887 17.839 1.00 92.62 76 SER A O 1
ATOM 551 N N . THR A 1 77 ? -6.463 8.610 17.246 1.00 95.25 77 THR A N 1
ATOM 552 C CA . THR A 1 77 ? -5.456 9.533 17.796 1.00 95.25 77 THR A CA 1
ATOM 553 C C . THR A 1 77 ? -5.157 10.706 16.869 1.00 95.25 77 THR A C 1
ATOM 555 O O . THR A 1 77 ? -4.802 11.781 17.343 1.00 95.25 77 THR A O 1
ATOM 558 N N . SER A 1 78 ? -5.307 10.528 15.556 1.00 93.19 78 SER A N 1
ATOM 559 C CA . SER A 1 78 ? -5.041 11.573 14.561 1.00 93.19 78 SER A CA 1
ATOM 560 C C . SER A 1 78 ? -6.258 12.437 14.221 1.00 93.19 78 SER A C 1
ATOM 562 O O . SER A 1 78 ? -6.092 13.504 13.630 1.00 93.19 78 SER A O 1
ATOM 564 N N . GLY A 1 79 ? -7.476 11.972 14.522 1.00 91.44 79 GLY A N 1
ATOM 565 C CA . GLY A 1 79 ? -8.723 12.605 14.082 1.00 91.44 79 GLY A CA 1
ATOM 566 C C . GLY A 1 79 ? -8.950 12.542 12.565 1.00 91.44 79 GLY A C 1
ATOM 567 O O . GLY A 1 79 ? -9.808 13.249 12.035 1.00 91.44 79 GLY A O 1
ATOM 568 N N . ARG A 1 80 ? -8.175 11.728 11.834 1.00 87.62 80 ARG A N 1
ATOM 569 C CA . ARG A 1 80 ? -8.243 11.601 10.371 1.00 87.62 80 ARG A CA 1
ATOM 570 C C . ARG A 1 80 ? -8.677 10.196 9.995 1.00 87.62 80 ARG A C 1
ATOM 572 O O . ARG A 1 80 ? -8.099 9.225 10.459 1.00 87.62 80 ARG A O 1
ATOM 579 N N . ARG A 1 81 ? -9.651 10.084 9.092 1.00 85.06 81 ARG A N 1
ATOM 580 C CA . ARG A 1 81 ? -10.142 8.786 8.609 1.00 85.06 81 ARG A CA 1
ATOM 581 C C . ARG A 1 81 ? -9.232 8.198 7.532 1.00 85.06 81 ARG A C 1
ATOM 583 O O . ARG A 1 81 ? -8.783 8.926 6.642 1.00 85.06 81 ARG A O 1
ATOM 590 N N . SER A 1 82 ? -9.023 6.882 7.557 1.00 82.44 8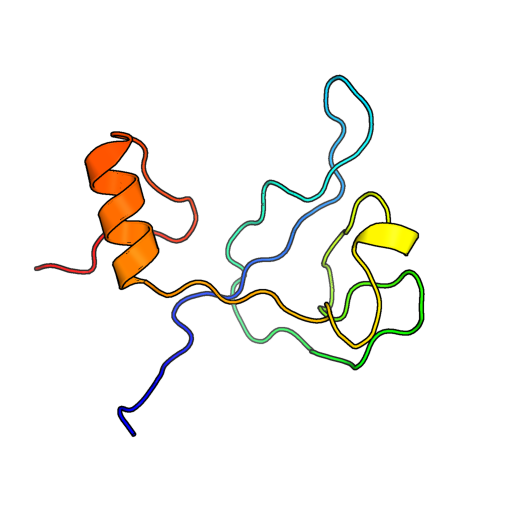2 SER A N 1
ATOM 591 C CA . SER A 1 82 ? -8.301 6.191 6.493 1.00 82.44 82 SER A CA 1
ATOM 592 C C . SER A 1 82 ? -9.153 6.043 5.220 1.00 82.44 82 SER A C 1
ATOM 594 O O . SER A 1 82 ? -10.360 5.783 5.291 1.00 82.44 82 SER A O 1
ATOM 596 N N . PRO A 1 83 ? -8.542 6.126 4.021 1.00 76.50 83 PRO A N 1
ATOM 597 C CA . PRO A 1 83 ? -9.180 5.753 2.757 1.00 76.50 83 PRO A CA 1
ATOM 598 C C . PRO A 1 83 ? -9.633 4.288 2.680 1.00 76.50 83 PRO A C 1
ATOM 600 O O . PRO A 1 83 ? -10.490 3.975 1.859 1.00 76.50 83 PRO A O 1
ATOM 603 N N . THR A 1 84 ? -9.086 3.402 3.518 1.00 72.06 84 THR A N 1
ATOM 604 C CA . THR A 1 84 ? -9.449 1.973 3.609 1.00 72.06 84 THR A CA 1
ATOM 605 C C . THR A 1 84 ? -10.765 1.706 4.349 1.00 72.06 84 THR A C 1
ATOM 607 O O . THR A 1 84 ? -11.046 0.569 4.723 1.00 72.06 84 THR A O 1
ATOM 610 N N . GLY A 1 85 ? -11.581 2.747 4.558 1.00 60.12 85 GLY A N 1
ATOM 611 C CA . GLY A 1 85 ? -12.716 2.725 5.478 1.00 60.12 85 GLY A CA 1
ATOM 612 C C . GLY A 1 85 ? -12.247 2.859 6.929 1.00 60.12 85 GLY A C 1
ATOM 613 O O . GLY A 1 85 ? -11.075 2.655 7.222 1.00 60.12 85 GLY A O 1
ATOM 614 N N . GLY A 1 86 ? -13.156 3.219 7.831 1.00 54.59 86 GLY A N 1
ATOM 615 C CA . GLY A 1 86 ? -12.883 3.402 9.260 1.00 54.59 86 GLY A CA 1
ATOM 616 C C . GLY A 1 86 ? -13.988 2.778 10.110 1.00 54.59 86 GLY A C 1
ATOM 617 O O . GLY A 1 86 ? -15.155 2.895 9.729 1.00 54.59 86 GLY A O 1
ATOM 618 N N . SER A 1 87 ? -13.569 2.117 11.198 1.00 53.75 87 SER A N 1
ATOM 619 C CA . SER A 1 87 ? -14.308 1.380 12.240 1.00 53.75 87 SER A CA 1
ATOM 620 C C . SER A 1 87 ? -15.585 0.644 11.807 1.00 53.75 87 SER A C 1
ATOM 622 O O . SER A 1 87 ? -16.657 1.232 11.697 1.00 53.75 87 SER A O 1
ATOM 624 N N 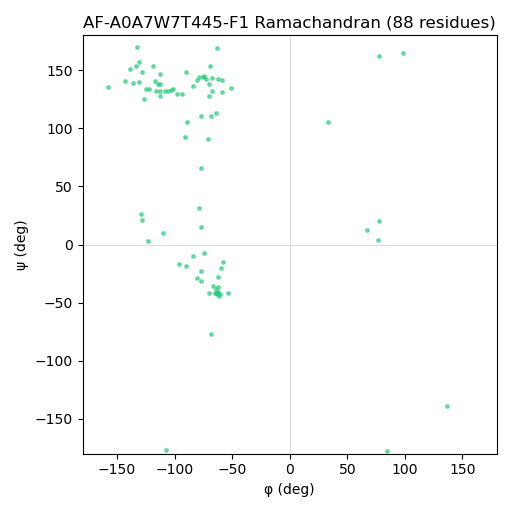. ALA A 1 88 ? -15.494 -0.687 11.716 1.00 47.03 88 ALA A N 1
ATOM 625 C CA . ALA A 1 88 ? -16.632 -1.614 11.688 1.00 47.03 88 ALA A CA 1
ATOM 626 C C . ALA A 1 88 ? -17.227 -1.869 13.096 1.00 47.03 88 ALA A C 1
ATOM 628 O O . ALA A 1 88 ? -17.682 -2.972 13.379 1.00 47.03 88 ALA A O 1
ATOM 629 N N . ARG A 1 89 ? -17.178 -0.884 14.008 1.00 42.72 89 ARG A N 1
ATOM 630 C CA . ARG A 1 89 ? -17.899 -0.950 15.291 1.00 42.72 89 ARG A CA 1
ATOM 631 C C . ARG A 1 89 ? -19.282 -0.324 15.135 1.00 42.72 89 ARG A C 1
ATOM 633 O O . ARG A 1 89 ? -19.431 0.883 15.308 1.00 42.72 89 ARG A O 1
ATOM 640 N N . THR A 1 90 ? -20.250 -1.173 14.817 1.00 41.75 90 THR A N 1
ATOM 641 C CA . THR A 1 90 ? -21.660 -1.069 15.217 1.00 41.75 90 THR A CA 1
ATOM 642 C C . THR A 1 90 ? -22.067 -2.424 15.753 1.00 41.75 90 THR A C 1
ATOM 644 O O . THR A 1 90 ? -21.687 -3.410 15.078 1.00 41.75 90 THR A O 1
#

pLDDT: mean 87.9, std 12.33, range [41.75, 97.0]

Solvent-accessible surface area (backbone atoms only — not comparable to full-atom values): 5688 Å² total; per-residue (Å²): 133,80,92,83,74,89,89,73,56,63,42,8,57,82,36,82,52,102,89,50,60,40,14,82,79,46,39,69,57,88,78,88,71,60,74,49,83,20,56,82,50,27,57,10,39,65,82,35,37,61,58,56,24,79,84,55,23,12,58,97,44,31,73,88,87,79,61,68,68,60,50,45,52,48,26,68,75,66,77,47,80,53,81,84,58,72,72,93,82,125

Mean predicted aligned error: 5.44 Å

Foldseek 3Di:
DDDDDDLFDWAFAWDDDPVGTARVLTAGDPDDWQADFDDQQDARTPNHDHDGRNVQHGRVNNDDDDDLVVQQVVCVVVVHADNSGHDPDD

Secondary structure (DSSP, 8-state):
---------EE---EEETTEEE--S-EE-SS---B--PPTT--SBTT---SSHHHH-SGGGS-----HHHHHHHHHHHS---TT------

Organism: NCBI:txid413306

Sequence (90 aa):
MGDGKILSVNVGQRRRVGFGTSGIAKRPVAGSVAVAVPGAGRSGLAGDFIGDARDHGGADRAVYAHAREDLDRWESTSGRRSPTGGSART

Radius of gyration: 14.56 Å; Cα contacts (8 Å, |Δi|>4): 136; chains: 1; bounding box: 37×38×29 Å